Protein AF-A0A1G2A9D4-F1 (afdb_monomer)

Radius of gyration: 12.0 Å; Cα contacts (8 Å, |Δi|>4): 33; chains: 1; bounding box: 22×24×35 Å

Solvent-accessible surface area (backbone atoms only — not comparable to full-atom values): 4077 Å² total; per-residue (Å²): 144,70,82,78,73,82,62,78,46,69,66,59,54,52,52,48,49,56,48,37,76,65,44,85,47,72,65,62,26,49,55,47,38,54,50,45,52,54,49,48,69,66,41,78,80,57,70,89,86,47,56,69,60,56,49,51,47,51,49,51,46,51,51,61,77,75,106

Organism: NCBI:txid1798460

Sequence (67 aa):
MIEKLGKFREREIRDLLNRAEQAQDKKEWREMVGFLELVLSKLNSWDNRRDDITMQINKAVQLQKAA

pLDDT: mean 75.57, std 13.92, range [41.38, 89.69]

Structure (mmCIF, N/CA/C/O backbone):
data_AF-A0A1G2A9D4-F1
#
_entry.id   AF-A0A1G2A9D4-F1
#
loop_
_atom_site.group_PDB
_atom_site.id
_atom_site.type_symbol
_atom_site.label_atom_id
_atom_site.label_alt_id
_atom_site.label_comp_id
_atom_site.label_asym_id
_atom_site.label_entity_id
_atom_site.label_seq_id
_atom_site.pdbx_PDB_ins_code
_atom_site.Cartn_x
_atom_site.Cartn_y
_atom_site.Cartn_z
_atom_site.occupancy
_atom_site.B_iso_or_equiv
_atom_site.auth_seq_id
_atom_site.auth_comp_id
_atom_site.auth_asym_id
_atom_site.auth_atom_id
_atom_site.pdbx_PDB_model_num
ATOM 1 N N . MET A 1 1 ? 0.810 14.387 -22.711 1.00 41.38 1 MET A N 1
ATOM 2 C CA . MET A 1 1 ? 0.992 14.619 -21.257 1.00 41.38 1 MET A CA 1
ATOM 3 C C . MET A 1 1 ? 0.906 13.289 -20.480 1.00 41.38 1 MET A C 1
ATOM 5 O O . MET A 1 1 ? 0.112 13.158 -19.563 1.00 41.38 1 MET A O 1
ATOM 9 N N . ILE A 1 2 ? 1.718 12.288 -20.861 1.00 43.47 2 ILE A N 1
ATOM 10 C CA . ILE A 1 2 ? 1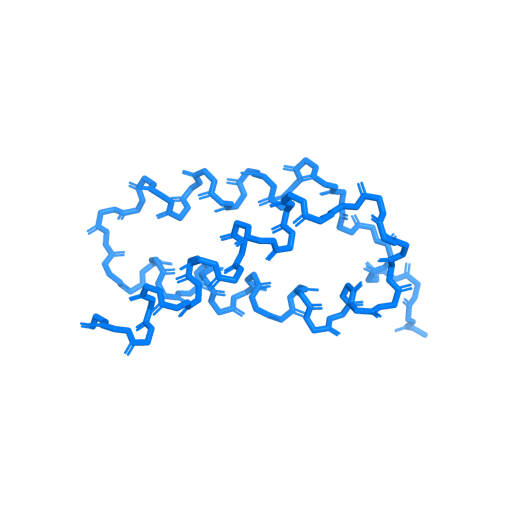.822 10.957 -20.208 1.00 43.47 2 ILE A CA 1
ATOM 11 C C . ILE A 1 2 ? 3.275 10.694 -19.730 1.00 43.47 2 ILE A C 1
ATOM 13 O O . ILE A 1 2 ? 3.551 9.745 -19.010 1.00 43.47 2 ILE A O 1
ATOM 17 N N . GLU A 1 3 ? 4.222 11.593 -20.0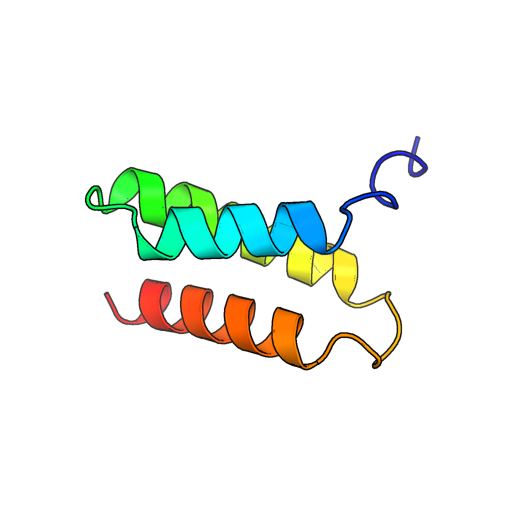21 1.00 43.69 3 GLU A N 1
ATOM 18 C CA . GLU A 1 3 ? 5.661 11.395 -19.760 1.00 43.69 3 GLU A CA 1
ATOM 19 C C . GLU A 1 3 ? 6.114 11.620 -18.306 1.00 43.69 3 GLU A C 1
ATOM 21 O O . GLU A 1 3 ? 7.270 11.368 -17.973 1.00 43.69 3 GLU A O 1
ATOM 26 N N . LYS A 1 4 ? 5.231 12.069 -17.403 1.00 45.66 4 LYS A N 1
ATOM 27 C CA . LYS A 1 4 ? 5.586 12.290 -15.985 1.00 45.66 4 LYS A CA 1
ATOM 28 C C . LYS A 1 4 ? 5.235 11.132 -15.048 1.00 45.66 4 LYS A C 1
ATOM 30 O O . LYS A 1 4 ? 5.701 11.131 -13.916 1.00 45.66 4 LYS A O 1
ATOM 35 N N . LEU A 1 5 ? 4.474 10.134 -15.504 1.00 49.09 5 LEU A N 1
ATOM 36 C CA . LEU A 1 5 ? 4.154 8.950 -14.692 1.00 49.09 5 LEU A CA 1
ATOM 37 C C . LEU A 1 5 ? 5.221 7.845 -14.796 1.00 49.09 5 LEU A C 1
ATOM 39 O O . LEU A 1 5 ? 5.282 6.983 -13.929 1.00 49.09 5 LEU A O 1
ATOM 43 N N . GLY A 1 6 ? 6.117 7.911 -15.788 1.00 47.94 6 GLY A N 1
ATOM 44 C CA . GLY A 1 6 ? 7.211 6.950 -15.993 1.00 47.94 6 GLY A CA 1
ATOM 45 C C . GLY A 1 6 ? 8.422 7.114 -15.064 1.00 47.94 6 GLY A C 1
ATOM 46 O O . GLY A 1 6 ? 9.501 6.630 -15.392 1.00 47.94 6 GLY A O 1
ATOM 47 N N . LYS A 1 7 ? 8.300 7.831 -13.939 1.00 57.19 7 LYS A N 1
ATOM 48 C CA . LYS A 1 7 ? 9.425 8.090 -13.023 1.00 57.19 7 LYS A CA 1
ATOM 49 C C . LYS A 1 7 ? 9.107 7.868 -11.546 1.00 57.19 7 LYS A C 1
ATOM 51 O O . LYS A 1 7 ? 9.815 8.426 -10.716 1.00 57.19 7 LYS A O 1
ATOM 56 N N . PHE A 1 8 ? 8.129 7.030 -11.188 1.00 64.62 8 PHE A N 1
ATOM 57 C CA . PHE A 1 8 ? 8.144 6.489 -9.824 1.00 64.62 8 PHE A CA 1
ATOM 58 C C . PHE A 1 8 ? 9.363 5.584 -9.697 1.00 64.62 8 PHE A C 1
ATOM 60 O O . PHE A 1 8 ? 9.390 4.448 -10.173 1.00 64.62 8 PHE A O 1
ATOM 67 N N . ARG A 1 9 ? 10.440 6.135 -9.136 1.00 69.56 9 ARG A N 1
ATOM 68 C CA . ARG A 1 9 ? 11.646 5.360 -8.868 1.00 69.56 9 ARG A CA 1
ATOM 69 C C . ARG A 1 9 ? 11.283 4.342 -7.800 1.00 69.56 9 ARG A C 1
ATOM 71 O O . ARG A 1 9 ? 10.589 4.670 -6.847 1.00 69.56 9 ARG A O 1
ATOM 78 N N . GLU A 1 10 ? 11.790 3.123 -7.934 1.00 72.62 10 GLU A N 1
ATOM 79 C CA . GLU A 1 10 ? 11.602 2.064 -6.934 1.00 72.62 10 GLU A CA 1
ATOM 80 C C . GLU A 1 10 ? 11.923 2.542 -5.511 1.00 72.62 10 GLU A C 1
ATOM 82 O O . GLU A 1 10 ? 11.233 2.168 -4.571 1.00 72.62 10 GLU A O 1
ATOM 87 N N . ARG A 1 11 ? 12.895 3.451 -5.370 1.00 77.81 11 ARG A N 1
ATOM 88 C CA . ARG A 1 11 ? 13.197 4.128 -4.108 1.00 77.81 11 ARG A CA 1
ATOM 89 C C . ARG A 1 11 ? 11.980 4.830 -3.495 1.00 77.81 11 ARG A C 1
ATOM 91 O O . ARG A 1 11 ? 11.712 4.616 -2.328 1.00 77.81 11 ARG A O 1
ATOM 98 N N . GLU A 1 12 ? 11.223 5.603 -4.271 1.00 80.75 12 GLU A N 1
ATOM 99 C CA . GLU A 1 12 ? 10.060 6.343 -3.756 1.00 80.75 12 GLU A CA 1
ATOM 100 C C . GLU A 1 12 ? 8.922 5.407 -3.347 1.00 80.75 12 GLU A C 1
ATOM 102 O O . GLU A 1 12 ? 8.220 5.667 -2.377 1.00 80.75 12 GLU A O 1
ATOM 107 N N . ILE A 1 13 ? 8.771 4.286 -4.054 1.00 80.19 13 ILE A N 1
ATOM 108 C CA . ILE A 1 13 ? 7.795 3.253 -3.701 1.00 80.19 13 ILE A CA 1
ATOM 109 C C . ILE A 1 13 ? 8.198 2.563 -2.393 1.00 80.19 13 ILE A C 1
ATOM 111 O O . ILE A 1 13 ? 7.359 2.376 -1.516 1.00 80.19 13 ILE A O 1
ATOM 115 N N . ARG A 1 14 ? 9.485 2.225 -2.238 1.00 82.94 14 ARG A N 1
ATOM 116 C CA . ARG A 1 14 ? 10.02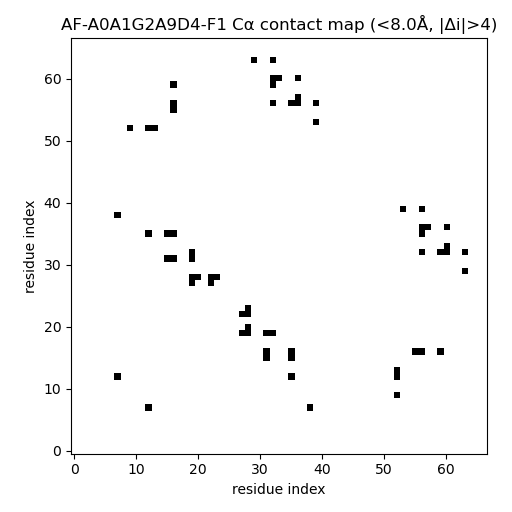2 1.648 -0.998 1.00 82.94 14 ARG A CA 1
ATOM 117 C C . ARG A 1 14 ? 9.918 2.626 0.176 1.00 82.94 14 ARG A C 1
ATOM 119 O O . ARG A 1 14 ? 9.541 2.211 1.264 1.00 82.94 14 ARG A O 1
ATOM 126 N N . ASP A 1 15 ? 10.181 3.913 -0.040 1.00 86.12 15 ASP A N 1
ATOM 127 C CA . ASP A 1 15 ? 10.010 4.945 0.991 1.00 86.12 15 ASP A CA 1
ATOM 128 C C . ASP A 1 15 ? 8.542 5.074 1.424 1.00 86.12 15 ASP A C 1
ATOM 130 O O . ASP A 1 15 ? 8.254 5.180 2.615 1.00 86.12 15 ASP A O 1
ATOM 134 N N . LEU A 1 16 ? 7.599 5.014 0.480 1.00 85.88 16 LEU A N 1
ATOM 135 C CA . LEU A 1 16 ? 6.166 5.026 0.785 1.00 85.88 16 LEU A CA 1
ATOM 136 C C . LEU A 1 16 ? 5.712 3.766 1.529 1.00 85.88 16 LEU A C 1
ATOM 138 O O . LEU A 1 16 ? 4.932 3.884 2.469 1.00 85.88 16 LEU A O 1
ATOM 142 N N . LEU A 1 17 ? 6.218 2.587 1.157 1.00 85.62 17 LEU A N 1
ATOM 143 C CA . LEU A 1 17 ? 5.969 1.338 1.885 1.00 85.62 17 LEU A CA 1
ATOM 144 C C . LEU A 1 17 ? 6.488 1.424 3.326 1.00 85.62 17 LEU A C 1
ATOM 146 O O . LEU A 1 17 ? 5.724 1.188 4.257 1.00 85.62 17 LEU A O 1
ATOM 150 N N . ASN A 1 18 ? 7.733 1.870 3.517 1.00 89.00 18 ASN A N 1
ATOM 151 C CA . ASN A 1 18 ? 8.324 2.052 4.845 1.00 89.00 18 ASN A CA 1
ATOM 152 C C . ASN A 1 18 ? 7.540 3.051 5.705 1.00 89.00 18 ASN A C 1
ATOM 154 O O . ASN A 1 18 ? 7.424 2.868 6.917 1.00 89.00 18 ASN A O 1
ATOM 158 N N . ARG A 1 19 ? 7.020 4.127 5.100 1.00 87.31 19 ARG A N 1
ATOM 159 C CA . ARG A 1 19 ? 6.175 5.105 5.799 1.00 87.31 19 ARG A CA 1
ATOM 160 C C . ARG A 1 19 ? 4.807 4.532 6.142 1.00 87.31 19 ARG A C 1
ATOM 162 O O . ARG A 1 19 ? 4.340 4.764 7.250 1.00 87.31 19 ARG A O 1
ATOM 169 N N . ALA A 1 20 ? 4.201 3.760 5.242 1.00 86.38 20 ALA A N 1
ATOM 170 C CA . ALA A 1 20 ? 2.940 3.080 5.508 1.00 86.38 20 ALA A CA 1
ATOM 171 C C . ALA A 1 20 ? 3.094 2.060 6.651 1.00 86.38 20 ALA A C 1
ATOM 173 O O . ALA A 1 20 ? 2.256 2.021 7.541 1.00 86.38 20 ALA A O 1
ATOM 174 N N . GLU A 1 21 ? 4.182 1.289 6.700 1.00 83.88 21 GLU A N 1
ATOM 175 C CA . GLU A 1 21 ? 4.433 0.351 7.809 1.00 83.88 21 GLU A CA 1
ATOM 176 C C . GLU A 1 21 ? 4.636 1.046 9.165 1.00 83.88 21 GLU A C 1
ATOM 178 O O . GLU A 1 21 ? 4.331 0.465 10.204 1.00 83.88 21 GLU A O 1
ATOM 183 N N . GLN A 1 22 ? 5.119 2.290 9.170 1.00 86.06 22 GLN A N 1
ATOM 184 C CA . GLN A 1 22 ? 5.332 3.082 10.387 1.00 86.06 22 GLN A CA 1
ATOM 185 C C . GLN A 1 22 ? 4.147 3.987 10.753 1.00 86.06 22 GLN A C 1
ATOM 187 O O . GLN A 1 22 ? 4.156 4.600 11.823 1.00 86.06 22 GLN A O 1
ATOM 192 N N . ALA A 1 23 ? 3.138 4.097 9.887 1.00 85.75 23 ALA A N 1
ATOM 193 C CA . ALA A 1 23 ? 1.985 4.953 10.118 1.00 85.75 23 ALA A CA 1
ATOM 194 C C . ALA A 1 23 ? 1.161 4.418 11.300 1.00 85.75 23 ALA A C 1
ATOM 196 O O . ALA A 1 23 ? 0.549 3.353 11.231 1.00 85.75 23 ALA A O 1
ATOM 197 N N . GLN A 1 24 ? 1.137 5.173 12.400 1.00 81.31 24 GLN A N 1
ATOM 198 C CA . GLN A 1 24 ? 0.313 4.855 13.572 1.00 81.31 24 GLN A CA 1
ATOM 199 C C . GLN A 1 24 ? -1.150 5.272 13.368 1.00 81.31 24 GLN A C 1
ATOM 201 O O . GLN A 1 24 ? -2.056 4.707 13.984 1.00 81.31 24 GLN A O 1
ATOM 206 N N . ASP A 1 25 ? -1.387 6.252 12.491 1.00 88.50 25 ASP A N 1
ATOM 207 C CA . ASP A 1 25 ? -2.718 6.729 12.149 1.00 88.50 25 ASP A CA 1
ATOM 208 C C . ASP A 1 25 ? -3.331 5.895 11.010 1.00 88.50 25 ASP A C 1
ATOM 210 O O . ASP A 1 25 ? -2.790 5.787 9.905 1.00 88.50 25 ASP A O 1
ATOM 214 N N . LYS A 1 26 ? -4.507 5.311 11.275 1.00 83.81 26 LYS A N 1
ATOM 215 C CA . LYS A 1 26 ? -5.217 4.459 10.309 1.00 83.81 26 LYS A CA 1
ATOM 216 C C . LYS A 1 26 ? -5.660 5.211 9.053 1.00 83.81 26 LYS A C 1
ATOM 218 O O . LYS A 1 26 ? -5.813 4.574 8.013 1.00 83.81 26 LYS A O 1
ATOM 223 N N . LYS A 1 27 ? -5.936 6.515 9.127 1.00 87.06 27 LYS A N 1
ATOM 224 C CA . LYS A 1 27 ? -6.348 7.318 7.971 1.00 87.06 27 LYS A CA 1
ATOM 225 C C . LYS A 1 27 ? -5.142 7.611 7.082 1.00 87.06 27 LYS A C 1
ATOM 227 O O . LYS A 1 27 ? -5.221 7.329 5.890 1.00 87.06 27 LYS A O 1
ATOM 232 N N . GLU A 1 28 ? -4.035 8.067 7.663 1.00 86.25 28 GLU A N 1
ATOM 233 C CA . GLU A 1 28 ? -2.780 8.302 6.937 1.00 86.25 28 GLU A CA 1
ATOM 234 C C . GLU A 1 28 ? -2.302 7.022 6.238 1.00 86.25 28 GLU A C 1
ATOM 236 O O . GLU A 1 28 ? -2.002 7.026 5.042 1.00 86.25 28 GLU A O 1
ATOM 241 N N . TRP A 1 29 ? -2.335 5.892 6.949 1.00 87.81 29 TRP A N 1
ATOM 242 C CA . TRP A 1 29 ? -2.013 4.593 6.373 1.00 87.81 29 TRP A CA 1
ATOM 243 C C . TRP A 1 29 ? -2.889 4.248 5.160 1.00 87.81 29 TRP A C 1
ATOM 245 O O . TRP A 1 29 ? -2.373 3.837 4.120 1.00 87.81 29 TRP A O 1
ATOM 255 N N . ARG A 1 30 ? -4.212 4.454 5.244 1.00 87.00 30 ARG A N 1
ATOM 256 C CA . ARG A 1 30 ? -5.121 4.181 4.118 1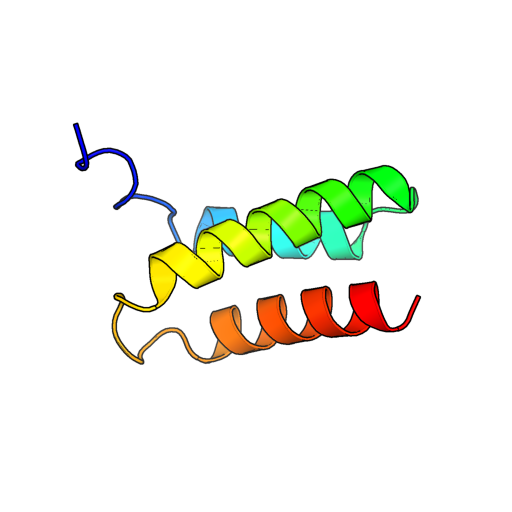.00 87.00 30 ARG A CA 1
ATOM 257 C C . ARG A 1 30 ? -4.836 5.064 2.908 1.00 87.00 30 ARG A C 1
ATOM 259 O O . ARG A 1 30 ? -4.930 4.575 1.785 1.00 87.00 30 ARG A O 1
ATOM 266 N N . GLU A 1 31 ? -4.510 6.336 3.124 1.00 89.69 31 GLU A N 1
ATOM 267 C CA . GLU A 1 31 ? -4.151 7.264 2.047 1.00 89.69 31 GLU A CA 1
ATOM 268 C C . GLU A 1 31 ? -2.856 6.822 1.349 1.00 89.69 31 GLU A C 1
ATOM 270 O O . GLU A 1 31 ? -2.803 6.778 0.117 1.00 89.69 31 GLU A O 1
ATOM 275 N N . MET A 1 32 ? -1.845 6.400 2.117 1.00 87.31 32 MET A N 1
ATOM 276 C CA . MET A 1 32 ? -0.594 5.861 1.573 1.00 87.31 32 MET A CA 1
ATOM 277 C C . MET A 1 32 ? -0.812 4.557 0.796 1.00 87.31 32 MET A C 1
ATOM 279 O O . MET A 1 32 ? -0.311 4.415 -0.320 1.00 87.31 32 MET A O 1
ATOM 283 N N . VAL A 1 33 ? -1.587 3.616 1.341 1.00 87.44 33 VAL A N 1
ATOM 284 C CA . VAL A 1 33 ? -1.881 2.338 0.674 1.00 87.44 33 VAL A CA 1
ATOM 285 C C . VAL A 1 33 ? -2.714 2.542 -0.595 1.00 87.44 33 VAL A C 1
ATOM 287 O O . VAL A 1 33 ? -2.397 1.950 -1.625 1.00 87.44 33 VAL A O 1
ATOM 290 N N . GLY A 1 34 ? -3.711 3.433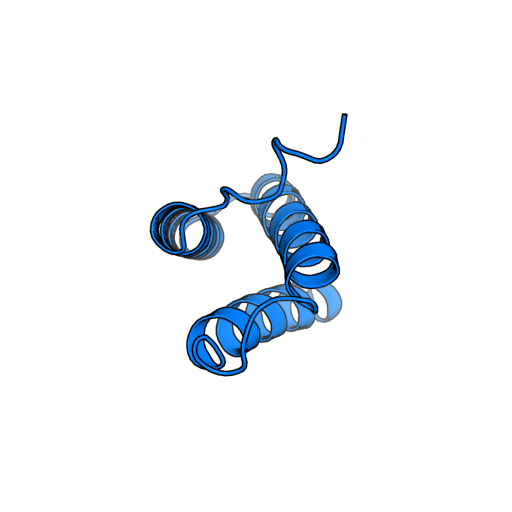 -0.575 1.00 87.62 34 GLY A N 1
ATOM 291 C CA . GLY A 1 34 ? -4.498 3.768 -1.768 1.00 87.62 34 GLY A CA 1
ATOM 292 C C . GLY A 1 34 ? -3.648 4.403 -2.874 1.00 87.62 34 GLY A C 1
ATOM 293 O O . GLY A 1 34 ? -3.830 4.119 -4.060 1.00 87.62 34 GLY A O 1
ATOM 294 N N . PHE A 1 35 ? -2.654 5.211 -2.499 1.00 86.38 35 PHE A N 1
ATOM 295 C CA . PHE A 1 35 ? -1.680 5.733 -3.452 1.00 86.38 35 PHE A CA 1
ATOM 296 C C . PHE A 1 35 ? -0.787 4.629 -4.039 1.00 86.38 35 PHE A C 1
ATOM 298 O O . PHE A 1 35 ? -0.556 4.606 -5.249 1.00 86.38 35 PHE A O 1
ATOM 305 N N . LEU A 1 36 ? -0.315 3.690 -3.214 1.00 85.38 36 LEU A N 1
ATOM 306 C CA . LEU A 1 36 ? 0.474 2.545 -3.673 1.00 85.38 36 LEU A CA 1
ATOM 307 C C . LEU A 1 36 ? -0.329 1.626 -4.614 1.00 85.38 36 LEU A C 1
ATOM 309 O O . LEU A 1 36 ? 0.226 1.147 -5.602 1.0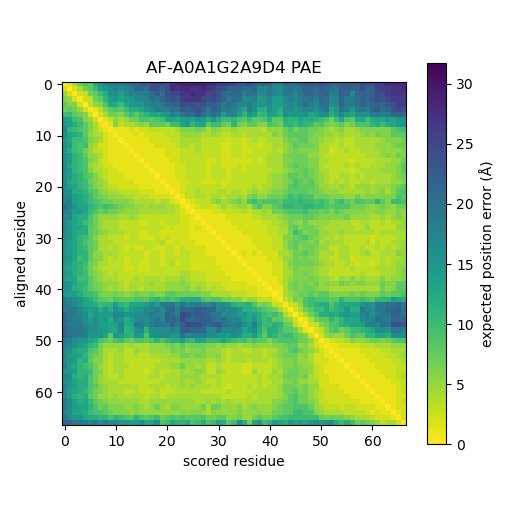0 85.38 36 LEU A O 1
ATOM 313 N N . GLU A 1 37 ? -1.631 1.432 -4.380 1.00 85.19 37 GLU A N 1
ATOM 314 C CA . GLU A 1 37 ? -2.528 0.689 -5.283 1.00 85.19 37 GLU A CA 1
ATOM 315 C C . GLU A 1 37 ? -2.665 1.387 -6.651 1.00 85.19 37 GLU A C 1
ATOM 317 O O . GLU A 1 37 ? -2.586 0.744 -7.702 1.00 85.19 37 GLU A O 1
ATOM 322 N N . LEU A 1 38 ? -2.778 2.721 -6.665 1.00 83.19 38 LEU A N 1
ATOM 323 C CA . LEU A 1 38 ? -2.774 3.504 -7.906 1.00 83.19 38 LEU A CA 1
ATOM 324 C C . LEU A 1 38 ? -1.436 3.381 -8.650 1.00 83.19 38 LEU A C 1
ATOM 326 O O . LEU A 1 38 ? -1.411 3.297 -9.881 1.00 83.19 38 LEU A O 1
ATOM 330 N N . VAL A 1 39 ? -0.324 3.378 -7.911 1.00 78.75 39 VAL A N 1
ATOM 331 C CA . VAL A 1 39 ? 1.015 3.170 -8.468 1.00 78.75 39 VAL A CA 1
ATOM 332 C C . VAL A 1 39 ? 1.124 1.766 -9.067 1.00 78.75 39 VAL A C 1
ATOM 334 O O . VAL A 1 39 ? 1.518 1.665 -10.223 1.00 78.75 39 VAL A O 1
ATOM 337 N N . LEU A 1 40 ? 0.683 0.709 -8.376 1.00 76.44 40 LEU A N 1
ATOM 338 C CA . LEU A 1 40 ? 0.611 -0.656 -8.920 1.00 76.44 40 LEU A CA 1
ATOM 339 C C . LEU A 1 40 ? -0.189 -0.741 -10.221 1.00 76.44 40 LEU A C 1
ATOM 341 O O . LEU A 1 40 ? 0.274 -1.328 -11.196 1.00 76.44 40 LEU A O 1
ATOM 345 N N . SER A 1 41 ? -1.376 -0.131 -10.251 1.00 76.62 41 SER A N 1
ATOM 346 C CA . SER A 1 41 ? -2.244 -0.123 -11.434 1.00 76.62 41 SER A CA 1
ATOM 347 C C . SER A 1 41 ? -1.542 0.491 -12.653 1.00 76.62 41 SER A C 1
ATOM 34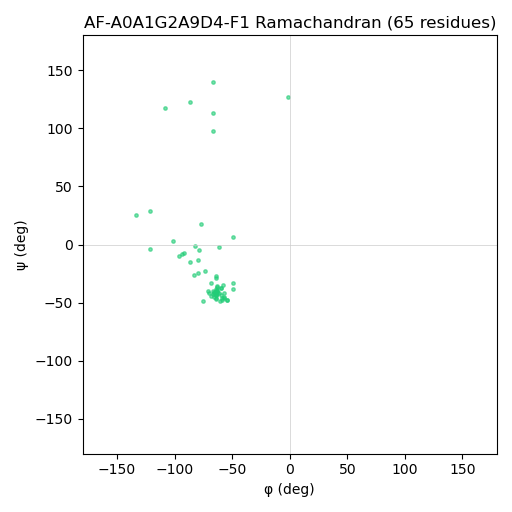9 O O . SER A 1 41 ? -1.691 0.013 -13.777 1.00 76.62 41 SER A O 1
ATOM 351 N N . LYS A 1 42 ? -0.689 1.497 -12.427 1.00 71.81 42 LYS A N 1
ATOM 352 C CA . LYS A 1 42 ? 0.150 2.112 -13.469 1.00 71.81 42 LYS A CA 1
ATOM 353 C C . LYS A 1 42 ? 1.443 1.337 -13.750 1.00 71.81 42 LYS A C 1
ATOM 355 O O . LYS A 1 42 ? 1.971 1.430 -14.855 1.00 71.81 42 LYS A O 1
ATOM 360 N N . LEU A 1 43 ? 1.945 0.581 -12.775 1.00 67.38 43 LEU A N 1
ATOM 361 C CA . LEU A 1 43 ? 3.136 -0.265 -12.872 1.00 67.38 43 LEU A CA 1
ATOM 362 C C . LEU A 1 43 ? 2.884 -1.605 -13.561 1.00 67.38 43 LEU A C 1
ATOM 364 O O . LEU A 1 43 ? 3.852 -2.230 -13.964 1.00 67.38 43 LEU A O 1
ATOM 368 N N . ASN A 1 44 ? 1.638 -2.036 -13.773 1.00 54.84 44 ASN A N 1
ATOM 369 C CA . ASN A 1 44 ? 1.322 -3.280 -14.496 1.00 54.84 44 ASN A CA 1
ATOM 370 C C . ASN A 1 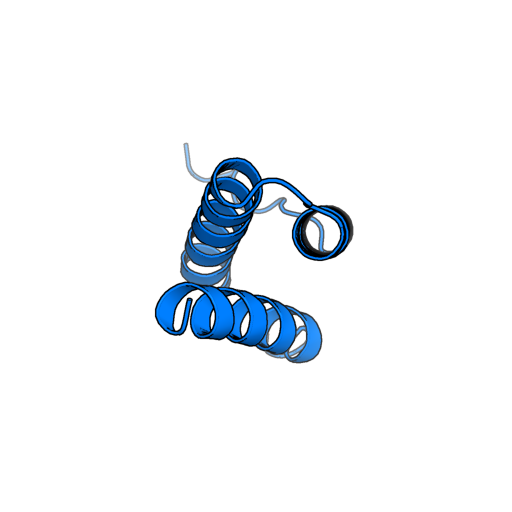44 ? 1.817 -3.295 -15.969 1.00 54.84 44 ASN A C 1
ATOM 372 O O . ASN A 1 44 ? 1.649 -4.280 -16.677 1.00 54.84 44 ASN A O 1
ATOM 376 N N . SER A 1 45 ? 2.428 -2.199 -16.444 1.00 53.19 45 SER A N 1
ATOM 377 C CA . SER A 1 45 ? 3.170 -2.098 -17.714 1.00 53.19 45 SER A CA 1
ATOM 378 C C . SER A 1 45 ? 4.703 -2.150 -17.555 1.00 53.19 45 SER A C 1
ATOM 380 O O . SER A 1 45 ? 5.421 -1.960 -18.535 1.00 53.19 45 SER A O 1
ATOM 382 N N . TRP A 1 46 ? 5.232 -2.347 -16.343 1.00 56.22 46 TRP A N 1
ATOM 383 C CA . TRP A 1 46 ? 6.664 -2.387 -16.039 1.00 56.22 46 TRP A CA 1
ATOM 384 C C . TRP A 1 46 ? 7.131 -3.805 -15.702 1.00 56.22 46 TRP A C 1
ATOM 386 O O . TRP A 1 46 ? 6.697 -4.399 -14.724 1.00 56.22 46 TRP A O 1
ATOM 396 N N . ASP A 1 47 ? 8.040 -4.280 -16.559 1.00 53.47 47 ASP A N 1
ATOM 397 C CA . ASP A 1 47 ? 8.962 -5.421 -16.477 1.00 53.47 47 ASP A CA 1
ATOM 398 C C . ASP A 1 47 ? 8.939 -6.232 -15.162 1.00 53.47 47 ASP A C 1
ATOM 400 O O . ASP A 1 47 ? 9.203 -5.691 -14.085 1.00 53.47 47 ASP A O 1
ATOM 404 N N . ASN A 1 48 ? 8.759 -7.555 -15.289 1.00 51.69 48 ASN A N 1
ATOM 405 C CA . ASN A 1 48 ? 8.778 -8.617 -14.257 1.00 51.69 48 ASN A CA 1
ATOM 406 C C . ASN A 1 48 ? 9.990 -8.625 -13.283 1.00 51.69 48 ASN A C 1
ATOM 408 O O . ASN A 1 48 ? 10.157 -9.548 -12.497 1.00 51.69 48 ASN A O 1
ATOM 412 N N . ARG A 1 49 ? 10.886 -7.633 -13.305 1.00 54.31 49 ARG A N 1
ATOM 413 C CA . ARG A 1 49 ? 12.067 -7.544 -12.424 1.00 54.31 49 ARG A CA 1
ATOM 414 C C . ARG A 1 49 ? 11.782 -6.965 -11.036 1.00 54.31 49 ARG A C 1
ATOM 416 O O . ARG A 1 49 ? 12.708 -6.842 -10.239 1.00 54.31 49 ARG A O 1
ATOM 423 N N . ARG A 1 50 ? 10.541 -6.565 -10.745 1.00 65.44 50 ARG A N 1
ATOM 424 C CA . ARG A 1 50 ? 10.147 -5.914 -9.479 1.00 65.44 50 ARG A CA 1
ATOM 425 C C . ARG A 1 50 ? 9.053 -6.663 -8.713 1.00 65.44 50 ARG A C 1
ATOM 427 O O . ARG A 1 50 ? 8.314 -6.040 -7.953 1.00 65.44 50 ARG A O 1
ATOM 434 N N . ASP A 1 51 ? 8.993 -7.986 -8.865 1.00 72.38 51 ASP A N 1
ATOM 435 C CA . ASP A 1 51 ? 8.034 -8.859 -8.167 1.00 72.38 51 ASP A CA 1
ATOM 436 C C . ASP A 1 51 ? 7.983 -8.611 -6.652 1.00 72.38 51 ASP A C 1
ATOM 438 O O . ASP A 1 51 ? 6.900 -8.565 -6.075 1.00 72.38 51 ASP A O 1
ATOM 442 N N . ASP A 1 52 ? 9.132 -8.354 -6.021 1.00 79.25 52 ASP A N 1
ATOM 443 C CA . ASP A 1 52 ? 9.227 -8.043 -4.587 1.00 79.25 52 ASP A CA 1
ATOM 444 C C . ASP A 1 52 ? 8.409 -6.797 -4.193 1.00 79.25 52 ASP A C 1
ATOM 446 O O . ASP A 1 52 ? 7.632 -6.823 -3.242 1.00 79.25 52 ASP A O 1
ATOM 450 N N . ILE A 1 53 ? 8.511 -5.710 -4.961 1.00 78.44 53 ILE A N 1
ATOM 451 C CA . ILE A 1 53 ? 7.784 -4.462 -4.679 1.00 78.44 53 ILE A CA 1
ATOM 452 C C . ILE A 1 53 ? 6.296 -4.655 -4.936 1.00 78.44 53 ILE A C 1
ATOM 454 O O . ILE A 1 53 ? 5.460 -4.212 -4.147 1.00 78.44 53 ILE A O 1
ATOM 458 N N . THR A 1 54 ? 5.966 -5.347 -6.024 1.00 79.38 54 THR A N 1
ATOM 459 C CA . THR A 1 54 ? 4.584 -5.669 -6.362 1.00 79.38 54 THR A CA 1
ATOM 460 C C . THR A 1 54 ? 3.932 -6.499 -5.258 1.00 79.38 54 THR A C 1
ATOM 462 O O . THR A 1 54 ? 2.810 -6.212 -4.837 1.00 79.38 54 THR A O 1
ATOM 465 N N . MET A 1 55 ? 4.652 -7.486 -4.726 1.00 83.94 55 MET A N 1
ATOM 466 C CA . MET A 1 55 ? 4.214 -8.315 -3.609 1.00 83.94 55 MET A CA 1
ATOM 467 C C . MET A 1 55 ? 4.034 -7.500 -2.321 1.00 83.94 55 MET A C 1
ATOM 469 O O . MET A 1 55 ? 3.018 -7.663 -1.644 1.00 83.94 55 MET A O 1
ATOM 473 N N . GLN A 1 56 ? 4.963 -6.599 -1.993 1.00 84.31 56 GLN A N 1
ATOM 474 C CA . GLN A 1 56 ? 4.862 -5.753 -0.798 1.00 84.31 56 GLN A CA 1
ATOM 475 C C . GLN A 1 56 ? 3.668 -4.797 -0.852 1.00 84.31 56 GLN A C 1
ATOM 477 O O . GLN A 1 56 ? 2.926 -4.691 0.127 1.00 84.31 56 GLN A O 1
ATOM 482 N N . ILE A 1 57 ? 3.418 -4.157 -1.998 1.00 82.88 57 ILE A N 1
ATOM 483 C CA . ILE A 1 57 ? 2.230 -3.311 -2.140 1.00 82.88 57 ILE A CA 1
ATOM 484 C C . ILE A 1 57 ? 0.958 -4.155 -2.059 1.00 82.88 57 ILE A C 1
ATOM 486 O O . ILE A 1 57 ? 0.039 -3.791 -1.329 1.00 82.88 57 ILE A O 1
ATOM 490 N N . ASN A 1 58 ? 0.903 -5.301 -2.745 1.00 84.62 58 ASN A N 1
ATOM 491 C CA . ASN A 1 58 ? -0.253 -6.194 -2.660 1.00 84.62 58 ASN A CA 1
ATOM 492 C C . ASN A 1 58 ? -0.531 -6.617 -1.214 1.00 84.62 58 ASN A C 1
ATOM 494 O O . ASN A 1 58 ? -1.681 -6.589 -0.784 1.00 84.62 58 ASN A O 1
ATOM 498 N N . LYS A 1 59 ? 0.505 -6.939 -0.433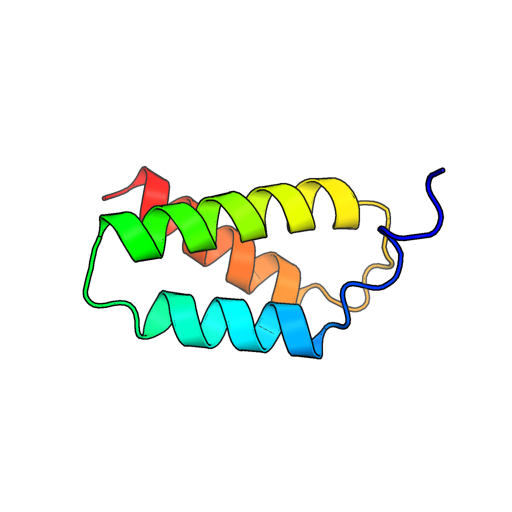 1.00 87.19 59 LYS A N 1
ATOM 499 C CA . LYS A 1 59 ? 0.368 -7.234 0.997 1.00 87.19 59 LYS A CA 1
ATOM 500 C C . LYS A 1 59 ? -0.239 -6.052 1.760 1.00 87.19 59 LYS A C 1
ATOM 502 O O . LYS A 1 59 ? -1.186 -6.258 2.514 1.00 87.19 59 LYS A O 1
ATOM 507 N N . ALA A 1 60 ? 0.252 -4.832 1.546 1.00 85.62 60 ALA A N 1
ATOM 508 C CA . ALA A 1 60 ? -0.277 -3.636 2.202 1.00 85.62 60 ALA A CA 1
ATOM 509 C C . ALA A 1 60 ? -1.758 -3.380 1.851 1.00 85.62 60 ALA A C 1
ATOM 511 O O . ALA A 1 60 ? -2.569 -3.110 2.735 1.00 85.62 60 ALA A O 1
ATOM 512 N N . VAL A 1 61 ? -2.134 -3.558 0.581 1.00 84.50 61 VAL A N 1
ATOM 513 C CA . VAL A 1 61 ? -3.522 -3.433 0.101 1.00 84.50 61 VAL A CA 1
ATOM 514 C C . VAL A 1 61 ? -4.428 -4.520 0.689 1.00 84.50 61 VAL A C 1
ATOM 516 O O . VAL A 1 61 ? -5.555 -4.237 1.091 1.00 84.50 61 VAL A O 1
ATOM 519 N N . GLN A 1 62 ? -3.960 -5.767 0.781 1.00 85.25 62 GLN A N 1
ATOM 520 C CA . GLN A 1 62 ? -4.731 -6.849 1.406 1.00 85.25 62 GLN A CA 1
ATOM 521 C C . GLN A 1 62 ? -4.951 -6.594 2.900 1.00 85.25 62 GLN A C 1
ATOM 523 O O . GLN A 1 62 ? -6.064 -6.769 3.392 1.00 85.25 62 GLN A O 1
ATOM 528 N N . LEU A 1 63 ? -3.926 -6.111 3.611 1.00 84.69 63 LEU A N 1
ATOM 529 C CA . LEU A 1 63 ? -4.057 -5.708 5.012 1.00 84.69 63 LEU A CA 1
ATOM 530 C C . LEU A 1 63 ? -5.089 -4.585 5.181 1.00 84.69 63 LEU A C 1
ATOM 532 O O . LEU A 1 63 ? -5.855 -4.613 6.137 1.00 84.69 63 LEU A O 1
ATOM 536 N N . GLN A 1 64 ? -5.161 -3.634 4.243 1.00 81.69 64 GLN A N 1
ATOM 537 C CA . GLN A 1 64 ? -6.175 -2.571 4.243 1.00 81.69 64 GLN A CA 1
ATOM 538 C C . GLN A 1 64 ? -7.593 -3.096 4.070 1.00 81.69 64 GLN A C 1
ATOM 540 O O . GLN A 1 64 ? -8.505 -2.590 4.714 1.00 81.69 64 GLN A O 1
ATOM 545 N N . LYS A 1 65 ? -7.786 -4.113 3.230 1.00 79.81 65 LYS A N 1
ATOM 546 C CA . LYS A 1 65 ? -9.101 -4.734 3.019 1.00 79.81 65 LYS A CA 1
ATOM 547 C C . LYS A 1 65 ? -9.539 -5.605 4.201 1.00 79.81 65 LYS A C 1
ATOM 549 O O . LYS A 1 65 ? -10.733 -5.840 4.357 1.00 79.81 65 LYS A O 1
ATOM 554 N N . ALA A 1 66 ? -8.594 -6.077 5.014 1.00 76.56 66 ALA A N 1
ATOM 555 C CA . ALA A 1 66 ? -8.849 -6.920 6.180 1.00 76.56 66 ALA A CA 1
ATOM 556 C C . ALA A 1 66 ? -9.042 -6.147 7.506 1.00 76.56 66 ALA A C 1
ATOM 558 O O . ALA A 1 66 ? -9.369 -6.778 8.512 1.00 76.56 66 ALA A O 1
ATOM 559 N N . ALA A 1 67 ? -8.821 -4.825 7.529 1.00 65.62 67 ALA A N 1
ATOM 560 C CA . ALA A 1 67 ? -8.792 -3.975 8.731 1.00 65.62 67 ALA A CA 1
ATOM 561 C C . ALA A 1 67 ? -9.933 -2.948 8.799 1.00 65.62 67 ALA A C 1
ATOM 563 O O . ALA A 1 67 ? -10.265 -2.536 9.939 1.00 65.62 67 ALA A O 1
#

Secondary structure (DSSP, 8-state):
--TTSTT--HHHHHHHHHHHHH--SHHHHHHHHHHHHHHHHHHTTS-GGGHHHHHHHHHHHHHHHH-

Nearest PDB structures (foldseek):
  8cdv-assembly1_S  TM=6.689E-01  e=1.233E+00  Bacillus subtilis subsp. subtilis str. 168
  5zeb-assembly1_t  TM=6.469E-01  e=2.547E+00  Mycolicibacterium smegmatis MC2 155
  8fzd-assembly1_t  TM=5.634E-01  e=1.772E+00  Escherichia coli
  4u7y-assembly1_A  TM=6.063E-01  e=4.662E+00  Homo sapiens

Foldseek 3Di:
DPVPLVPPDVVVLVVLLVVLVVDPDLVSNVVSLVVNVVNLVVCVPPDPPPVVSNVSSVVSVVVNVVD

Mean predicted aligned error: 7.45 Å